Protein AF-A0A1A7XW72-F1 (afdb_monomer_lite)

Foldseek 3Di:
DVVVLVVVLVVLLVLQLLLLVLLLQVLCVVVVNHPDDDPDRPPPCPDLSVVLSVVLNVLLVVCCVVCVVVLPCPVVVLVCPDDDLVSLLVSLVVVLCVLQVVHDDPSSSSVSSSNLNSSCNVCSVVVNNVSNVSSSVSSSVCCSPPVSVVLVVCVHSNSVCVVVVVVVVVDDDDD

Secondary structure (DSSP, 8-state):
-HHHHHHHHHHHHHHHHHHHHHHHHHHHHHTT---S---S----TTSHHHHHHHHHHHHHHHHHHH-HHHHTTHHHHHT-SS--HHHHHHHHHHHHHHHHTT---HHHHHHHHHHHHHHHHHHHHTT-TTHHHHHHHHHHHHIIIIIHHHHHHTTGGGGHHHHHHHHHTTSPPP-

pLDDT: mean 70.19, std 16.66, range [33.59, 91.12]

InterPro domains:
  IPR002475 Bcl2-like [PS50062] (56-159)
  IPR026298 Bcl-2 family [PR01862] (92-104)
  IPR026298 Bcl-2 family [PR01862] (105-133)
  IPR026298 Bcl-2 family [PR01862] (134-158)
  IPR026298 Bcl-2 family [PTHR11256] (3-163)
  IPR026298 Bcl-2 family [cd06845] (15-156)
  IPR036834 Bcl-2-like superfamily [G3DSA:1.10.437.10] (6-164)
  IPR036834 Bcl-2-like superfamily [SSF56854] (9-167)
  IPR046371 Bcl-2, Bcl-2 homology region 1-3 [PF00452] (58-156)
  IPR046371 Bcl-2, Bcl-2 homology region 1-3 [SM00337] (56-157)

Sequence (175 aa):
EVFDRSHADKGLVSQSKALCRDYIHNKLNRAGCGLSKPEHGQVAAGGTLGEISFVLLWLGEELEYLYPNVYRNITRQLNITVPSESLVTEAFMSVAADIFSTGVTWGKVVSLYAVAGNMALEYVRLGHPTLVRVIVDCMGDFVSKNLISWLKKERGLGGYKEVCGEQRSQLPLPR

Organism: NCBI:txid60296

Radius of gyration: 16.11 Å; chains: 1; bounding box: 46×34×45 Å

Structure (mmCIF, N/CA/C/O backbone):
data_AF-A0A1A7XW72-F1
#
_entry.id   AF-A0A1A7XW72-F1
#
loop_
_atom_site.group_PDB
_atom_site.id
_atom_site.type_symbol
_atom_site.label_atom_id
_atom_site.label_alt_id
_atom_site.label_comp_id
_atom_site.label_asym_id
_atom_site.label_entity_id
_atom_site.label_seq_id
_atom_site.pdbx_PDB_ins_code
_atom_site.Cartn_x
_atom_site.Cartn_y
_atom_site.Cartn_z
_atom_site.occupancy
_atom_site.B_iso_or_equiv
_atom_site.auth_seq_id
_atom_site.auth_comp_id
_atom_site.auth_asym_id
_atom_site.auth_atom_id
_atom_site.pdbx_PDB_model_num
ATOM 1 N N . GLU A 1 1 ? 26.078 14.800 -6.428 1.00 46.78 1 GLU A N 1
ATOM 2 C CA . GLU A 1 1 ? 25.198 13.701 -6.898 1.00 46.78 1 GLU A CA 1
ATOM 3 C C . GLU A 1 1 ? 24.432 12.930 -5.806 1.00 46.78 1 GLU A C 1
ATOM 5 O O . GLU A 1 1 ? 23.437 12.293 -6.129 1.00 46.78 1 GLU A O 1
ATOM 10 N N . VAL A 1 2 ? 24.810 12.982 -4.517 1.00 50.00 2 VAL A N 1
ATOM 11 C CA . VAL A 1 2 ? 24.058 12.303 -3.426 1.00 50.00 2 VAL A CA 1
ATOM 12 C C . VAL A 1 2 ? 22.769 13.049 -3.030 1.00 50.00 2 VAL A C 1
ATOM 14 O O . VAL A 1 2 ? 21.752 12.420 -2.745 1.00 50.00 2 VAL A O 1
ATOM 17 N N . PHE A 1 3 ? 22.786 14.386 -3.073 1.00 44.00 3 PHE A N 1
ATOM 18 C CA . PHE A 1 3 ? 21.634 15.237 -2.736 1.00 44.00 3 PHE A CA 1
ATOM 19 C C . PHE A 1 3 ? 20.443 15.061 -3.695 1.00 44.00 3 PHE A C 1
ATOM 21 O O . PHE A 1 3 ? 19.301 15.002 -3.244 1.00 44.00 3 PHE A O 1
ATOM 28 N N . ASP A 1 4 ? 20.710 14.889 -4.992 1.00 54.28 4 ASP A N 1
ATOM 29 C CA . ASP A 1 4 ? 19.675 14.708 -6.022 1.00 54.28 4 ASP A CA 1
ATOM 30 C C . ASP A 1 4 ? 18.931 13.373 -5.876 1.00 54.28 4 ASP A C 1
ATOM 32 O O . ASP A 1 4 ? 17.706 13.294 -5.989 1.00 54.28 4 ASP A O 1
ATOM 36 N N . ARG A 1 5 ? 19.670 12.309 -5.529 1.00 55.19 5 ARG A N 1
ATOM 37 C CA . ARG A 1 5 ? 19.095 10.974 -5.312 1.00 55.19 5 ARG A CA 1
ATOM 38 C C . ARG A 1 5 ? 18.110 10.972 -4.142 1.00 55.19 5 ARG A C 1
ATOM 40 O O . ARG A 1 5 ? 17.032 10.406 -4.277 1.00 55.19 5 ARG A O 1
ATOM 47 N N . SER A 1 6 ? 18.438 11.668 -3.049 1.00 62.22 6 SER A N 1
ATOM 48 C CA . 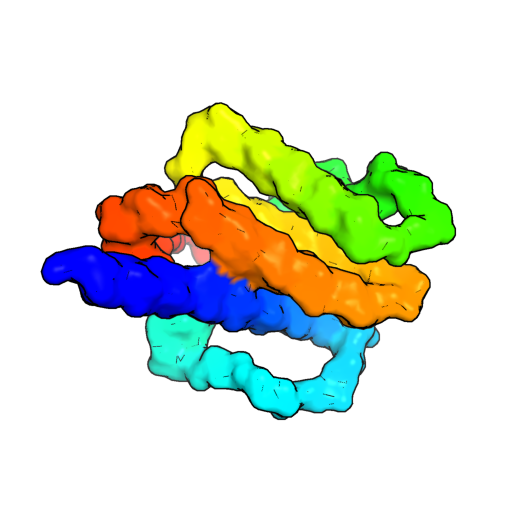SER A 1 6 ? 17.567 11.769 -1.868 1.00 62.22 6 SER A CA 1
ATOM 49 C C . SER A 1 6 ? 16.262 12.521 -2.153 1.00 62.22 6 SER A C 1
ATOM 51 O O . SER A 1 6 ? 15.222 12.178 -1.591 1.00 62.22 6 SER A O 1
ATOM 53 N N . HIS A 1 7 ? 16.288 13.529 -3.030 1.00 64.31 7 HIS A N 1
ATOM 54 C CA . HIS A 1 7 ? 15.090 14.294 -3.375 1.00 64.31 7 HIS A CA 1
ATOM 55 C C . HIS A 1 7 ? 14.130 13.488 -4.264 1.00 64.31 7 HIS A C 1
ATOM 57 O O . HIS A 1 7 ? 12.928 13.454 -3.998 1.00 64.31 7 HIS A O 1
ATOM 63 N N . ALA A 1 8 ? 14.659 12.767 -5.258 1.00 68.56 8 ALA A N 1
ATOM 64 C CA . ALA A 1 8 ? 13.866 11.862 -6.093 1.00 68.56 8 ALA A CA 1
ATOM 65 C C . ALA A 1 8 ? 13.237 10.715 -5.277 1.00 68.56 8 ALA A C 1
ATOM 67 O O . ALA A 1 8 ? 12.073 10.372 -5.485 1.00 68.56 8 ALA A O 1
ATOM 68 N N . ASP A 1 9 ? 13.971 10.182 -4.297 1.00 76.94 9 ASP A N 1
ATOM 69 C CA . ASP A 1 9 ? 13.500 9.137 -3.376 1.00 76.94 9 ASP A CA 1
ATOM 70 C C . ASP A 1 9 ? 12.327 9.607 -2.525 1.00 76.94 9 ASP A C 1
ATOM 72 O O . ASP A 1 9 ? 11.276 8.964 -2.470 1.00 76.94 9 ASP A O 1
ATOM 76 N N . LYS A 1 10 ? 12.469 10.794 -1.930 1.00 80.25 10 LYS A N 1
ATOM 77 C CA . LYS A 1 10 ? 11.393 11.446 -1.178 1.00 80.25 10 LYS A CA 1
ATOM 78 C C . LYS A 1 10 ? 10.186 11.752 -2.067 1.00 80.25 10 LYS A C 1
ATOM 80 O O . LYS A 1 10 ? 9.051 11.601 -1.617 1.00 80.25 10 LYS A O 1
ATOM 85 N N . GLY A 1 11 ? 10.418 12.124 -3.328 1.00 80.56 11 GLY A N 1
ATOM 86 C CA . GLY A 1 11 ? 9.373 12.344 -4.326 1.00 80.56 11 GLY A CA 1
ATOM 87 C C . GLY A 1 11 ? 8.553 11.086 -4.616 1.00 80.56 11 GLY A C 1
ATOM 88 O O . GLY A 1 11 ? 7.327 11.131 -4.537 1.00 80.56 11 GLY A O 1
ATOM 89 N N . LEU A 1 12 ? 9.210 9.951 -4.876 1.00 81.44 12 LEU A N 1
ATOM 90 C CA . LEU A 1 12 ? 8.542 8.669 -5.142 1.00 81.44 12 LEU A CA 1
ATOM 91 C C . LEU A 1 12 ? 7.753 8.162 -3.932 1.00 81.44 12 LEU A C 1
ATOM 93 O O . LEU A 1 12 ? 6.622 7.697 -4.083 1.00 81.44 12 LEU A O 1
ATOM 97 N N . VAL A 1 13 ? 8.311 8.292 -2.726 1.00 86.12 13 VAL A N 1
ATOM 98 C CA . VAL A 1 13 ? 7.611 7.923 -1.486 1.00 86.12 13 VAL A CA 1
ATOM 99 C C . VAL A 1 13 ? 6.378 8.804 -1.284 1.00 86.12 13 VAL A C 1
ATOM 101 O O . VAL A 1 13 ? 5.298 8.289 -1.002 1.00 86.12 13 VAL A O 1
ATOM 104 N N . SER A 1 14 ? 6.507 10.120 -1.480 1.00 83.38 14 SER A N 1
ATOM 105 C CA . SER A 1 14 ? 5.388 11.062 -1.365 1.00 83.38 14 SER A CA 1
ATOM 106 C C . SER A 1 14 ? 4.271 10.753 -2.368 1.00 83.38 14 SER A C 1
ATOM 108 O O . SER A 1 14 ? 3.106 10.649 -1.984 1.00 83.38 14 SER A O 1
ATOM 110 N N . GLN A 1 15 ? 4.624 10.507 -3.635 1.00 82.25 15 GLN A N 1
ATOM 111 C CA . GLN A 1 15 ? 3.671 10.109 -4.675 1.00 82.25 15 GLN A CA 1
ATOM 112 C C . GLN A 1 15 ? 2.980 8.785 -4.336 1.00 82.25 15 GLN A C 1
ATOM 114 O O . GLN A 1 15 ? 1.763 8.678 -4.461 1.00 82.25 15 GLN A O 1
ATOM 119 N N . SER A 1 16 ? 3.729 7.801 -3.836 1.00 85.44 16 SER A N 1
ATOM 120 C CA . SER A 1 16 ? 3.174 6.496 -3.468 1.00 85.44 16 SER A CA 1
ATOM 121 C C . SER A 1 16 ? 2.180 6.602 -2.310 1.00 85.44 16 SER A C 1
ATOM 123 O O . SER A 1 16 ? 1.114 5.987 -2.360 1.00 85.44 16 SER A O 1
ATOM 125 N N . LYS A 1 17 ? 2.489 7.428 -1.299 1.00 87.44 17 LYS A N 1
ATOM 126 C CA . LYS A 1 17 ? 1.568 7.741 -0.196 1.00 87.44 17 LYS A CA 1
ATOM 127 C C . LYS A 1 17 ? 0.323 8.484 -0.690 1.00 87.44 17 LYS A C 1
ATOM 129 O O . LYS A 1 17 ? -0.775 8.172 -0.238 1.00 87.44 17 LYS A O 1
ATOM 134 N N . ALA A 1 18 ? 0.474 9.437 -1.611 1.00 84.88 18 ALA A N 1
ATOM 135 C CA . ALA A 1 18 ? -0.650 10.174 -2.192 1.00 84.88 18 ALA A CA 1
ATOM 136 C C . ALA A 1 18 ? -1.601 9.250 -2.969 1.00 84.88 18 ALA A C 1
ATOM 138 O O . ALA A 1 18 ? -2.803 9.274 -2.717 1.00 84.88 18 ALA A O 1
ATOM 139 N N . LEU A 1 19 ? -1.062 8.373 -3.824 1.00 83.62 19 LEU A N 1
ATOM 140 C CA . LEU A 1 19 ? -1.845 7.355 -4.535 1.00 83.62 19 LEU A CA 1
ATOM 141 C C . LEU A 1 19 ? -2.550 6.397 -3.569 1.00 83.62 19 LEU A C 1
ATOM 143 O O . LEU A 1 19 ? -3.704 6.046 -3.784 1.00 83.62 19 LEU A O 1
ATOM 147 N N . CYS A 1 20 ? -1.890 6.009 -2.473 1.00 87.12 20 CYS A N 1
ATOM 148 C CA . CYS A 1 20 ? -2.481 5.124 -1.468 1.00 87.12 20 CYS A CA 1
ATOM 149 C C . CYS A 1 20 ? -3.676 5.783 -0.767 1.00 87.12 20 CYS A C 1
ATOM 151 O O . CYS A 1 20 ? -4.733 5.170 -0.629 1.00 87.12 20 CYS A O 1
ATOM 153 N N . ARG A 1 21 ? -3.537 7.058 -0.376 1.00 87.00 21 ARG A N 1
ATOM 154 C CA . ARG A 1 21 ? -4.632 7.842 0.218 1.00 87.00 21 ARG A CA 1
ATOM 155 C C . ARG A 1 21 ? -5.815 7.957 -0.729 1.00 87.00 21 ARG A C 1
ATOM 157 O O . ARG A 1 21 ? -6.943 7.740 -0.299 1.00 87.00 21 ARG A O 1
ATOM 164 N N . ASP A 1 22 ? -5.552 8.275 -1.993 1.00 83.56 22 ASP A N 1
ATOM 165 C CA . ASP A 1 22 ? -6.603 8.421 -2.995 1.00 83.56 22 ASP A CA 1
ATOM 166 C C . ASP A 1 22 ? -7.315 7.083 -3.250 1.00 83.56 22 ASP A C 1
ATOM 168 O O . ASP A 1 22 ? -8.545 7.021 -3.229 1.00 83.56 22 ASP A O 1
ATOM 172 N N . TYR A 1 23 ? -6.564 5.983 -3.358 1.00 82.44 23 TYR A N 1
ATOM 173 C CA . TYR A 1 23 ? -7.126 4.639 -3.499 1.00 82.44 23 TYR A CA 1
ATOM 174 C C . TYR A 1 23 ? -8.051 4.278 -2.327 1.00 82.44 23 TYR A C 1
ATOM 176 O O . TYR A 1 23 ? -9.201 3.884 -2.527 1.00 82.44 23 TYR A O 1
ATOM 184 N N . ILE A 1 24 ? -7.569 4.452 -1.089 1.00 86.25 24 ILE A N 1
ATOM 185 C CA . ILE A 1 24 ? -8.343 4.167 0.126 1.00 86.25 24 ILE A CA 1
ATOM 186 C C . ILE A 1 24 ? -9.597 5.041 0.181 1.00 86.25 24 ILE A C 1
ATOM 188 O O . ILE A 1 24 ? -10.685 4.532 0.435 1.00 86.25 24 ILE A O 1
ATOM 192 N N . HIS A 1 25 ? -9.468 6.341 -0.078 1.00 83.56 25 HIS A N 1
ATOM 193 C CA . HIS A 1 25 ? -10.588 7.276 -0.038 1.00 83.56 25 HIS A CA 1
ATOM 194 C C . HIS A 1 25 ? -11.686 6.897 -1.042 1.00 83.56 25 HIS A C 1
ATOM 196 O O . HIS A 1 25 ? -12.855 6.786 -0.668 1.00 83.56 25 HIS A O 1
ATOM 202 N N . ASN A 1 26 ? -11.318 6.622 -2.297 1.00 78.75 26 ASN A N 1
ATOM 203 C CA . ASN A 1 26 ? -12.266 6.162 -3.314 1.00 78.75 26 ASN A CA 1
ATOM 204 C C . ASN A 1 26 ? -12.940 4.848 -2.900 1.00 78.75 26 ASN A C 1
ATOM 206 O O . ASN A 1 26 ? -14.157 4.707 -3.031 1.00 78.75 26 ASN A O 1
ATOM 210 N N . LYS A 1 27 ? -12.182 3.912 -2.325 1.00 80.75 27 LYS A N 1
ATOM 211 C CA . LYS A 1 27 ? -12.717 2.633 -1.857 1.00 80.75 27 LYS A CA 1
ATOM 212 C C . LYS A 1 27 ? -13.691 2.775 -0.682 1.00 80.75 27 LYS A C 1
ATOM 214 O O . LYS A 1 27 ? -14.752 2.153 -0.694 1.00 80.75 27 LYS A O 1
ATOM 219 N N . LEU A 1 28 ? -13.378 3.621 0.300 1.00 79.12 28 LEU A N 1
ATOM 220 C CA . LEU A 1 28 ? -14.264 3.924 1.430 1.00 79.12 28 LEU A CA 1
ATOM 221 C C . LEU A 1 28 ? -15.570 4.581 0.971 1.00 79.12 28 LEU A C 1
ATOM 223 O O . LEU A 1 28 ? -16.646 4.190 1.429 1.00 79.12 28 LEU A O 1
ATOM 227 N N . ASN A 1 29 ? -15.484 5.530 0.034 1.00 79.00 29 ASN A N 1
ATOM 228 C CA . ASN A 1 29 ? -16.655 6.193 -0.540 1.00 79.00 29 ASN A CA 1
ATOM 229 C C . ASN A 1 29 ? -17.559 5.206 -1.286 1.00 79.00 29 ASN A C 1
ATOM 231 O O . ASN A 1 29 ? -18.773 5.227 -1.096 1.00 79.00 29 ASN A O 1
ATOM 235 N N . ARG A 1 30 ? -16.984 4.290 -2.076 1.00 73.31 30 ARG A N 1
ATOM 236 C CA . ARG A 1 30 ? -17.751 3.255 -2.795 1.00 73.31 30 ARG A CA 1
ATOM 237 C C . ARG A 1 30 ? -18.381 2.224 -1.862 1.00 73.31 30 ARG A C 1
ATOM 239 O O . ARG A 1 30 ? -19.461 1.724 -2.155 1.00 73.31 30 ARG A O 1
ATOM 246 N N . ALA A 1 31 ? -17.754 1.942 -0.723 1.00 71.12 31 ALA A N 1
ATOM 247 C CA . ALA A 1 31 ? -18.303 1.046 0.290 1.00 71.12 31 ALA A CA 1
ATOM 248 C C . ALA A 1 31 ? -19.423 1.675 1.145 1.00 71.12 31 ALA A C 1
ATOM 250 O O . ALA A 1 31 ? -19.933 1.007 2.045 1.00 71.12 31 ALA A O 1
ATOM 251 N N . GLY A 1 32 ? -19.789 2.942 0.906 1.00 67.62 32 GLY A N 1
ATOM 252 C CA . GLY A 1 32 ? -20.787 3.666 1.700 1.00 67.62 32 GLY A CA 1
ATOM 253 C C . GLY A 1 32 ? -20.294 4.091 3.088 1.00 67.62 32 GLY A C 1
ATOM 254 O O . GLY A 1 32 ? -21.079 4.590 3.887 1.00 67.62 32 GLY A O 1
ATOM 255 N N . CYS A 1 33 ? -18.997 3.927 3.378 1.00 59.69 33 CYS A N 1
ATOM 256 C CA . CYS A 1 33 ? -18.349 4.320 4.634 1.00 59.69 33 CYS A CA 1
ATOM 257 C C . CYS A 1 33 ? -17.678 5.705 4.536 1.00 59.69 33 CYS A C 1
ATOM 259 O O . CYS A 1 33 ? -16.742 5.991 5.282 1.00 59.69 33 CYS A O 1
ATOM 261 N N . GLY A 1 34 ? -18.098 6.542 3.581 1.00 51.81 34 GLY A N 1
ATOM 262 C CA . GLY A 1 34 ? -17.456 7.819 3.278 1.00 51.81 34 GLY A CA 1
ATOM 263 C C . GLY A 1 34 ? -17.472 8.777 4.469 1.00 51.81 34 GLY A C 1
ATOM 264 O O . GLY A 1 34 ? -18.499 9.382 4.773 1.00 51.81 34 GLY A O 1
ATOM 265 N N . LEU A 1 35 ? -16.316 8.943 5.119 1.00 49.03 35 LEU A N 1
ATOM 266 C CA . LEU A 1 35 ? -16.033 10.081 5.991 1.00 49.03 35 LEU A CA 1
ATOM 267 C C . LEU A 1 35 ? -16.108 11.345 5.125 1.00 49.03 35 LEU A C 1
ATOM 269 O O . LEU A 1 35 ? -15.232 11.624 4.309 1.00 49.03 35 LEU A O 1
ATOM 273 N N . SER A 1 36 ? -17.200 12.087 5.252 1.00 43.81 36 SER A N 1
ATOM 274 C CA . SER A 1 36 ? -17.478 13.273 4.449 1.00 43.81 36 SER A CA 1
ATOM 275 C C . SER A 1 36 ? -16.490 14.413 4.732 1.00 43.81 36 SER A C 1
ATOM 277 O O . SER A 1 36 ? -16.657 15.125 5.718 1.00 43.81 36 SER A O 1
ATOM 279 N N . LYS A 1 37 ? -15.495 14.599 3.856 1.00 41.91 37 LYS A N 1
ATOM 280 C CA . LYS A 1 37 ? -15.166 15.821 3.077 1.00 41.91 37 LYS A CA 1
ATOM 281 C C . LYS A 1 37 ? -13.742 15.702 2.498 1.00 41.91 37 LYS A C 1
ATOM 283 O O . LYS A 1 37 ? -12.838 15.259 3.202 1.00 41.91 37 LYS A O 1
ATOM 288 N N . PRO A 1 38 ? -13.514 16.139 1.245 1.00 41.53 38 PRO A N 1
ATOM 289 C CA . PRO A 1 38 ? -12.197 16.132 0.626 1.00 41.53 38 PRO A CA 1
ATOM 290 C C . PRO A 1 38 ? -11.399 17.336 1.134 1.00 41.53 38 PRO A C 1
ATOM 292 O O . PRO A 1 38 ? -11.415 18.399 0.521 1.00 41.53 38 PRO A O 1
ATOM 295 N N . GLU A 1 39 ? -10.711 17.201 2.264 1.00 40.06 39 GLU A N 1
ATOM 296 C CA . GLU A 1 39 ? -9.775 18.230 2.716 1.00 40.06 39 GLU A CA 1
ATOM 297 C C . GLU A 1 39 ? -8.329 17.758 2.549 1.00 40.06 39 GLU A C 1
ATOM 299 O O . GLU A 1 39 ? -7.842 16.864 3.234 1.00 40.06 39 GLU A O 1
ATOM 304 N N . HIS A 1 40 ? -7.659 18.434 1.611 1.00 43.19 40 HIS A N 1
ATOM 305 C CA . HIS A 1 40 ? -6.210 18.517 1.424 1.00 43.19 40 HIS A CA 1
ATOM 306 C C . HIS A 1 40 ? -5.502 17.270 0.887 1.00 43.19 40 HIS A C 1
ATOM 308 O O . HIS A 1 40 ? -4.700 16.615 1.550 1.00 43.19 40 HIS A O 1
ATOM 314 N N . GLY A 1 41 ? -5.722 17.036 -0.407 1.00 41.06 41 GLY A N 1
ATOM 315 C CA . GLY A 1 41 ? -4.857 16.180 -1.211 1.00 41.06 41 GLY A CA 1
ATOM 316 C C . GLY A 1 41 ? -5.512 15.674 -2.485 1.00 41.06 41 GLY A C 1
ATOM 317 O O . GLY A 1 41 ? -5.289 14.520 -2.832 1.00 41.06 41 GLY A O 1
ATOM 318 N N . GLN A 1 42 ? -6.336 16.488 -3.161 1.00 44.03 42 GLN A N 1
ATOM 319 C CA . GLN A 1 42 ? -6.781 16.141 -4.507 1.00 44.03 42 GLN A CA 1
ATOM 320 C C . GLN A 1 42 ? -5.534 15.984 -5.373 1.00 44.03 42 GLN A C 1
ATOM 322 O O . GLN A 1 42 ? -4.857 16.959 -5.703 1.00 44.03 42 GLN A O 1
ATOM 327 N N . VAL A 1 43 ? -5.237 14.740 -5.742 1.00 47.22 43 VAL A N 1
ATOM 328 C CA . VAL A 1 43 ? -4.499 14.468 -6.965 1.00 47.22 43 VAL A CA 1
ATOM 329 C C . VAL A 1 43 ? -5.323 15.147 -8.052 1.00 47.22 43 VAL A C 1
ATOM 331 O O . VAL A 1 43 ? -6.434 14.713 -8.347 1.00 47.22 43 VAL A O 1
ATOM 334 N N . ALA A 1 44 ? -4.856 16.305 -8.526 1.00 41.28 44 ALA A N 1
ATOM 335 C CA . ALA A 1 44 ? -5.583 17.112 -9.492 1.00 41.28 44 ALA A CA 1
ATOM 336 C C . ALA A 1 44 ? -6.021 16.205 -10.647 1.00 41.28 44 ALA A C 1
ATOM 338 O O . ALA A 1 44 ? -5.190 15.506 -11.235 1.00 41.28 44 ALA A O 1
ATOM 339 N N . ALA A 1 45 ? -7.325 16.201 -10.922 1.00 45.47 45 ALA A N 1
ATOM 340 C CA . ALA A 1 45 ? -8.029 15.281 -11.814 1.00 45.47 45 ALA A CA 1
ATOM 341 C C . ALA A 1 45 ? -7.664 15.431 -13.313 1.00 45.47 45 ALA A C 1
ATOM 343 O O . ALA A 1 45 ? -8.501 15.228 -14.183 1.00 45.47 45 ALA A O 1
ATOM 344 N N . GLY A 1 46 ? -6.420 15.790 -13.636 1.00 45.62 46 GLY A N 1
ATOM 345 C CA . GLY A 1 46 ? -5.924 15.960 -15.003 1.00 45.62 46 GLY A CA 1
ATOM 346 C C . GLY A 1 46 ? -4.408 15.799 -15.168 1.00 45.62 46 GLY A C 1
ATOM 347 O O . GLY A 1 46 ? -3.871 16.216 -16.187 1.00 45.62 46 GLY A O 1
ATOM 348 N N . GLY A 1 47 ? -3.697 15.241 -14.180 1.00 59.41 47 GLY A N 1
ATOM 349 C CA . GLY A 1 47 ? -2.256 14.961 -14.274 1.00 59.41 47 GLY A CA 1
ATOM 350 C C . GLY A 1 47 ? -1.942 13.464 -14.315 1.00 59.41 47 GLY A C 1
ATOM 351 O O . GLY A 1 47 ? -2.773 12.649 -13.925 1.00 59.41 47 GLY A O 1
ATOM 352 N N . THR A 1 48 ? -0.709 13.098 -14.694 1.00 63.88 48 THR A N 1
ATOM 353 C CA . THR A 1 48 ? -0.213 11.704 -14.734 1.00 63.88 48 THR A CA 1
ATOM 354 C C . THR A 1 48 ? -0.611 10.887 -13.500 1.00 63.88 48 THR A C 1
ATOM 356 O O . THR A 1 48 ? -1.025 9.750 -13.659 1.00 63.88 48 THR A O 1
ATOM 359 N N . LEU A 1 49 ? -0.556 11.469 -12.291 1.00 61.97 49 LEU A N 1
ATOM 360 C CA . LEU A 1 49 ? -0.958 10.822 -11.031 1.00 61.97 49 LEU A CA 1
ATOM 361 C C . LEU A 1 49 ? -2.450 10.451 -10.958 1.00 61.97 49 LEU A C 1
ATOM 363 O O . LEU A 1 49 ? -2.778 9.406 -10.403 1.00 61.97 49 LEU A O 1
ATOM 367 N N . GLY A 1 50 ? -3.341 11.271 -11.520 1.00 62.69 50 GLY A N 1
ATOM 368 C CA . GLY A 1 50 ? -4.780 10.991 -11.547 1.00 62.69 50 GLY A CA 1
ATOM 369 C C . GLY A 1 50 ? -5.112 9.813 -12.463 1.00 62.69 50 GLY A C 1
ATOM 370 O O . GLY A 1 50 ? -5.935 8.969 -12.121 1.00 62.69 50 GLY A O 1
ATOM 371 N N . GLU A 1 51 ? -4.396 9.688 -13.580 1.00 65.38 51 GLU A N 1
ATOM 372 C CA . GLU A 1 51 ? -4.504 8.524 -14.466 1.00 65.38 51 GLU A CA 1
ATOM 373 C C . GLU A 1 51 ? -3.961 7.248 -13.804 1.00 65.38 51 GLU A C 1
ATOM 375 O O . GLU A 1 51 ? -4.522 6.171 -14.016 1.00 65.38 51 GLU A O 1
ATOM 380 N N . ILE A 1 52 ? -2.893 7.341 -12.991 1.00 66.19 52 ILE A N 1
ATOM 381 C CA . ILE A 1 52 ? -2.374 6.181 -12.234 1.00 66.19 52 ILE A CA 1
ATOM 382 C C . ILE A 1 52 ? -3.410 5.739 -11.220 1.00 66.19 52 ILE A C 1
ATOM 384 O O . ILE A 1 52 ? -3.697 4.551 -11.116 1.00 66.19 52 ILE A O 1
ATOM 388 N N . SER A 1 53 ? -3.998 6.699 -10.507 1.00 70.06 53 SER A N 1
ATOM 389 C CA . SER A 1 53 ? -5.044 6.425 -9.531 1.00 70.06 53 SER A CA 1
ATOM 390 C C . SER A 1 53 ? -6.238 5.714 -10.170 1.00 70.06 53 SER A C 1
ATOM 392 O O . SER A 1 53 ? -6.660 4.669 -9.680 1.00 70.06 53 SER A O 1
ATOM 394 N N . PHE A 1 54 ? -6.718 6.197 -11.322 1.00 70.56 54 PHE A N 1
ATOM 395 C CA . PHE A 1 54 ? -7.826 5.565 -12.043 1.00 70.56 54 PHE A CA 1
ATOM 396 C C . PHE A 1 54 ? -7.528 4.110 -12.431 1.00 70.56 54 PHE A C 1
ATOM 398 O O . PHE A 1 54 ? -8.342 3.221 -12.188 1.00 70.56 54 PHE A O 1
ATOM 405 N N . VAL A 1 55 ? -6.355 3.849 -13.010 1.00 69.12 55 VAL A N 1
ATOM 406 C CA . VAL A 1 55 ? -5.973 2.496 -13.442 1.00 69.12 55 VAL A CA 1
ATOM 407 C C . VAL A 1 55 ? -5.727 1.574 -12.250 1.00 69.12 55 VAL A C 1
ATOM 409 O O . VAL A 1 55 ? -6.128 0.415 -12.296 1.00 69.12 55 VAL A O 1
ATOM 412 N N . LEU A 1 56 ? -5.112 2.080 -11.176 1.00 71.25 56 LEU A N 1
ATOM 413 C CA . LEU A 1 56 ? -4.941 1.332 -9.930 1.00 71.25 56 LEU A CA 1
ATOM 414 C C . LEU A 1 56 ? -6.293 0.916 -9.363 1.00 71.25 56 LEU A C 1
ATOM 416 O O . LEU A 1 56 ? -6.461 -0.249 -9.019 1.00 71.25 56 LEU A O 1
ATOM 420 N N . LEU A 1 57 ? -7.245 1.851 -9.296 1.00 71.62 57 LEU A N 1
ATOM 421 C CA . LEU A 1 57 ? -8.606 1.576 -8.847 1.00 71.62 57 LEU A CA 1
ATOM 422 C C . LEU A 1 57 ? -9.250 0.497 -9.712 1.00 71.62 57 LEU A C 1
ATOM 424 O O . LEU A 1 57 ? -9.697 -0.508 -9.175 1.00 71.62 57 LEU A O 1
ATOM 428 N N . TRP A 1 58 ? -9.233 0.658 -11.033 1.00 71.12 58 TRP A N 1
ATOM 429 C CA . TRP A 1 58 ? -9.863 -0.297 -11.942 1.00 71.12 58 TRP A CA 1
ATOM 430 C C . TRP A 1 58 ? -9.243 -1.702 -11.861 1.00 71.12 58 TRP A C 1
ATOM 432 O O . TRP A 1 58 ? -9.963 -2.685 -11.718 1.00 71.12 58 TRP A O 1
ATOM 442 N N . LEU A 1 59 ? -7.911 -1.815 -11.868 1.00 67.38 59 LEU A N 1
ATOM 443 C CA . LEU A 1 59 ? -7.235 -3.111 -11.744 1.00 67.38 59 LEU A CA 1
ATOM 444 C C . LEU A 1 59 ? -7.422 -3.745 -10.363 1.00 67.38 59 LEU A C 1
ATOM 446 O O . LEU A 1 59 ? -7.508 -4.965 -10.258 1.00 67.38 59 LEU A O 1
ATOM 450 N N . GLY A 1 60 ? -7.468 -2.935 -9.305 1.00 66.31 60 GLY A N 1
ATOM 451 C CA . GLY A 1 60 ? -7.779 -3.409 -7.962 1.00 66.31 60 GLY A CA 1
ATOM 452 C C . GLY A 1 60 ? -9.183 -4.008 -7.876 1.00 66.31 60 GLY A C 1
ATOM 453 O O . GLY A 1 60 ? -9.362 -5.057 -7.260 1.00 66.31 60 GLY A O 1
ATOM 454 N N . GLU A 1 61 ? -10.156 -3.398 -8.557 1.00 69.44 61 GLU A N 1
ATOM 455 C CA . GLU A 1 61 ? -11.513 -3.940 -8.671 1.00 69.44 61 GLU A CA 1
ATOM 456 C C . GLU A 1 61 ? -11.562 -5.233 -9.478 1.00 69.44 61 GLU A C 1
ATOM 458 O O . GLU A 1 61 ? -12.175 -6.200 -9.031 1.00 69.44 61 GLU A O 1
ATOM 463 N N . GLU A 1 62 ? -10.876 -5.288 -10.618 1.00 68.00 62 GLU A N 1
ATOM 464 C CA . GLU A 1 62 ? -10.770 -6.513 -11.415 1.00 68.00 62 GLU A CA 1
ATOM 465 C C . GLU A 1 62 ? -10.099 -7.644 -10.621 1.00 68.00 62 GLU A C 1
ATOM 467 O O . GLU A 1 62 ? -10.568 -8.778 -10.635 1.00 68.00 62 GLU A O 1
ATOM 472 N N . LEU A 1 63 ? -9.044 -7.356 -9.850 1.00 63.81 63 LEU A N 1
ATOM 473 C CA . LEU A 1 63 ? -8.397 -8.347 -8.982 1.00 63.81 63 LEU A CA 1
ATOM 474 C C . LEU A 1 63 ? -9.333 -8.858 -7.880 1.00 63.81 63 LEU A C 1
ATOM 476 O O . LEU A 1 63 ? -9.347 -10.057 -7.594 1.00 63.81 63 LEU A O 1
ATOM 480 N N . GLU A 1 64 ? -10.127 -7.972 -7.282 1.00 63.72 64 GLU A N 1
ATOM 481 C CA . GLU A 1 64 ? -11.139 -8.327 -6.281 1.00 63.72 64 GLU A CA 1
ATOM 482 C C . GLU A 1 64 ? -12.294 -9.138 -6.872 1.00 63.72 64 GLU A C 1
ATOM 484 O O . GLU A 1 64 ? -12.813 -10.042 -6.210 1.00 63.72 64 GLU A O 1
ATOM 489 N N . TYR A 1 65 ? -12.661 -8.856 -8.122 1.00 62.28 65 TYR A N 1
ATOM 490 C CA . TYR A 1 65 ? -13.671 -9.591 -8.875 1.00 62.28 65 TYR A CA 1
ATOM 491 C C . TYR A 1 65 ? -13.180 -10.984 -9.296 1.00 62.28 65 TYR A C 1
ATOM 493 O O . TYR A 1 65 ? -13.914 -11.963 -9.161 1.00 62.28 65 TYR A O 1
ATOM 501 N N . LEU A 1 66 ? -11.929 -11.091 -9.757 1.00 55.41 66 LEU A N 1
ATOM 502 C CA . LEU A 1 66 ? -11.325 -12.334 -10.249 1.00 55.41 66 LEU A CA 1
ATOM 503 C C . LEU A 1 66 ? -10.888 -13.279 -9.122 1.00 55.41 66 LEU A C 1
ATOM 505 O O . LEU A 1 66 ? -11.000 -14.497 -9.264 1.00 55.41 66 LEU A O 1
ATOM 509 N N . TYR A 1 67 ? -10.415 -12.744 -7.993 1.00 59.50 67 TYR A N 1
ATOM 510 C CA . TYR A 1 67 ? -9.920 -13.536 -6.860 1.00 59.50 67 TYR A CA 1
ATOM 511 C C . TYR A 1 67 ? -10.631 -13.185 -5.547 1.00 59.50 67 TYR A C 1
ATOM 513 O O . TYR A 1 67 ? -9.982 -12.819 -4.557 1.00 59.50 67 TYR A O 1
ATOM 521 N N . PRO A 1 68 ? -11.963 -13.361 -5.473 1.00 58.28 68 PRO A N 1
ATOM 522 C CA . PRO A 1 68 ? -12.735 -12.967 -4.305 1.00 58.28 68 PRO A CA 1
ATOM 523 C C . PRO A 1 68 ? -12.253 -13.678 -3.036 1.00 58.28 68 PRO A C 1
ATOM 525 O O . PRO A 1 68 ? -12.258 -13.071 -1.982 1.00 58.28 68 PRO A O 1
ATOM 528 N N . ASN A 1 69 ? -11.749 -14.913 -3.098 1.00 55.66 69 ASN A N 1
ATOM 529 C CA . ASN A 1 69 ? -11.287 -15.640 -1.904 1.00 55.66 69 ASN A CA 1
ATOM 530 C C . ASN A 1 69 ? -9.955 -15.137 -1.310 1.00 55.66 69 ASN A C 1
ATOM 532 O O . ASN A 1 69 ? -9.658 -15.453 -0.161 1.00 55.66 69 ASN A O 1
ATOM 536 N N . VAL A 1 70 ? -9.151 -14.398 -2.082 1.00 58.72 70 VAL A N 1
ATOM 537 C CA . VAL A 1 70 ? -7.857 -13.845 -1.637 1.00 58.72 70 VAL A CA 1
ATOM 538 C C . VAL A 1 70 ? -8.042 -12.423 -1.105 1.00 58.72 70 VAL A C 1
ATOM 540 O O . VAL A 1 70 ? -7.425 -12.049 -0.112 1.00 58.72 70 VAL A O 1
ATOM 543 N N . TYR A 1 71 ? -8.919 -11.640 -1.743 1.00 55.22 71 TYR A N 1
ATOM 544 C CA . TYR A 1 71 ? -9.117 -10.226 -1.413 1.00 55.22 71 TYR A CA 1
ATOM 545 C C . TYR A 1 71 ? -10.344 -9.954 -0.525 1.00 55.22 71 TYR A C 1
ATOM 547 O O . TYR A 1 71 ? -10.348 -8.986 0.236 1.00 55.22 71 TYR A O 1
ATOM 555 N N . ARG A 1 72 ? -11.368 -10.818 -0.545 1.00 51.59 72 ARG A N 1
ATOM 556 C CA . ARG A 1 72 ? -12.493 -10.791 0.404 1.00 51.59 72 ARG A CA 1
ATOM 557 C C . ARG A 1 72 ? -12.111 -11.636 1.620 1.00 51.59 72 ARG A C 1
ATOM 559 O O . ARG A 1 72 ? -11.685 -12.773 1.470 1.00 51.59 72 ARG A O 1
ATOM 566 N N . ASN A 1 73 ? -12.342 -11.111 2.823 1.00 50.34 73 ASN A N 1
ATOM 567 C CA . ASN A 1 73 ? -12.093 -11.765 4.121 1.00 50.34 73 ASN A CA 1
ATOM 568 C C . ASN A 1 73 ? -10.646 -11.765 4.654 1.00 50.34 73 ASN A C 1
ATOM 570 O O . ASN A 1 73 ? -10.349 -12.573 5.537 1.00 50.34 73 ASN A O 1
ATOM 574 N N . ILE A 1 74 ? -9.776 -10.838 4.236 1.00 53.75 74 ILE A N 1
ATOM 575 C CA . ILE A 1 74 ? -8.450 -10.668 4.872 1.00 53.75 74 ILE A CA 1
ATOM 576 C C . ILE A 1 74 ? -8.600 -10.441 6.393 1.00 53.75 74 ILE A C 1
ATOM 578 O O . ILE A 1 74 ? -7.888 -11.027 7.202 1.00 53.75 74 ILE A O 1
ATOM 582 N N . THR A 1 75 ? -9.612 -9.695 6.826 1.00 44.12 75 THR A N 1
ATOM 583 C CA . THR A 1 75 ? -9.906 -9.444 8.249 1.00 44.12 75 THR A CA 1
ATOM 584 C C . THR A 1 75 ? -10.537 -10.599 9.002 1.00 44.12 75 THR A C 1
ATOM 586 O O . THR A 1 75 ? -10.289 -10.739 10.199 1.00 44.12 75 THR A O 1
ATOM 589 N N . ARG A 1 76 ? -11.288 -11.477 8.325 1.00 49.91 76 ARG A N 1
ATOM 590 C CA . ARG A 1 76 ? -11.788 -12.711 8.950 1.00 49.91 76 ARG A CA 1
ATOM 591 C C . ARG A 1 76 ? -10.669 -13.736 9.149 1.00 49.91 76 ARG A C 1
ATOM 593 O O . ARG A 1 76 ? -10.766 -14.545 10.062 1.00 49.91 76 ARG A O 1
ATOM 600 N N . GLN A 1 77 ? -9.628 -13.698 8.313 1.00 47.16 77 GLN A N 1
ATOM 601 C CA . GLN A 1 77 ? -8.414 -14.502 8.491 1.00 47.16 77 GLN A CA 1
ATOM 602 C C . GLN A 1 77 ? -7.497 -13.939 9.588 1.00 47.16 77 GLN A C 1
ATOM 604 O O . GLN A 1 77 ? -6.839 -14.715 10.272 1.00 47.16 77 GLN A O 1
ATOM 609 N N . LEU A 1 78 ? -7.481 -12.616 9.798 1.00 51.50 78 LEU A N 1
ATOM 610 C CA . LEU A 1 78 ? -6.573 -11.973 10.755 1.00 51.50 78 LEU A CA 1
ATOM 611 C C . LEU A 1 78 ? -7.035 -12.012 12.226 1.00 51.50 78 LEU A C 1
ATOM 613 O O . LEU A 1 78 ? -6.228 -11.707 13.096 1.00 51.50 78 LEU A O 1
ATOM 617 N N . ASN A 1 79 ? -8.283 -12.397 12.528 1.00 45.16 79 ASN A N 1
ATOM 618 C CA . ASN A 1 79 ? -8.791 -12.628 13.897 1.00 45.16 79 ASN A CA 1
ATOM 619 C C . ASN A 1 79 ? -8.391 -11.535 14.923 1.00 45.16 79 ASN A C 1
ATOM 621 O O . ASN A 1 79 ? -8.059 -11.834 16.071 1.00 45.16 79 ASN A O 1
ATOM 625 N N . ILE A 1 80 ? -8.369 -10.265 14.499 1.00 53.62 80 ILE A N 1
ATOM 626 C CA . ILE A 1 80 ? -7.847 -9.157 15.307 1.00 53.62 80 ILE A CA 1
ATOM 627 C C . ILE A 1 80 ? -8.950 -8.661 16.240 1.00 53.62 80 ILE A C 1
ATOM 629 O O . ILE A 1 80 ? -9.846 -7.928 15.830 1.00 53.62 80 ILE A O 1
ATOM 633 N N . THR A 1 81 ? -8.871 -9.052 17.507 1.00 52.28 81 THR A N 1
ATOM 634 C CA . THR A 1 81 ? -9.821 -8.659 18.556 1.00 52.28 81 THR A CA 1
ATOM 635 C C . THR A 1 81 ? -9.646 -7.200 19.004 1.00 52.28 81 THR A C 1
ATOM 637 O O . THR A 1 81 ? -10.607 -6.609 19.482 1.00 52.28 81 THR A O 1
ATOM 640 N N . VAL A 1 82 ? -8.454 -6.604 18.826 1.00 56.22 82 VAL A N 1
ATOM 641 C CA . VAL A 1 82 ? -8.175 -5.161 18.993 1.00 56.22 82 VAL A CA 1
ATOM 642 C C . VAL A 1 82 ? -7.014 -4.764 18.067 1.00 56.22 82 VAL A C 1
ATOM 644 O O . VAL A 1 82 ? -5.886 -5.211 18.289 1.00 56.22 82 VAL A O 1
ATOM 647 N N . PRO A 1 83 ? -7.232 -3.958 17.018 1.00 64.25 83 PRO A N 1
ATOM 648 C CA . PRO A 1 83 ? -6.152 -3.568 16.123 1.00 64.25 83 PRO A CA 1
ATOM 649 C C . PRO A 1 83 ? -5.272 -2.492 16.772 1.00 64.25 83 PRO A C 1
ATOM 651 O O . PRO A 1 83 ? -5.707 -1.365 16.996 1.00 64.25 83 PRO A O 1
ATOM 654 N N . SER A 1 84 ? -4.023 -2.847 17.085 1.00 76.19 84 SER A N 1
ATOM 655 C CA . SER A 1 84 ? -2.981 -1.896 17.491 1.00 76.19 84 SER A CA 1
ATOM 656 C C . SER A 1 84 ? -2.153 -1.465 16.280 1.00 76.19 84 SER A C 1
ATOM 658 O O . SER A 1 84 ? -2.018 -2.215 15.313 1.00 76.19 84 SER A O 1
ATOM 660 N N . GLU A 1 85 ? -1.553 -0.273 16.328 1.00 81.31 85 GLU A N 1
ATOM 661 C CA . GLU A 1 85 ? -0.722 0.232 15.223 1.00 81.31 85 GLU A CA 1
ATOM 662 C C . GLU A 1 85 ? 0.442 -0.719 14.881 1.00 81.31 85 GLU A C 1
ATOM 664 O O . GLU A 1 85 ? 0.764 -0.903 13.706 1.00 81.31 85 GLU A O 1
ATOM 669 N N . SER A 1 86 ? 1.021 -1.387 15.890 1.00 82.88 86 SER A N 1
ATOM 670 C CA . SER A 1 86 ? 2.086 -2.384 15.698 1.00 82.88 86 SER A CA 1
ATOM 671 C C . SER A 1 86 ? 1.588 -3.603 14.925 1.00 82.88 86 SER A C 1
ATOM 673 O O . SER A 1 86 ? 2.222 -4.007 13.956 1.00 82.88 86 SER A O 1
ATOM 675 N N . LEU A 1 87 ? 0.421 -4.147 15.292 1.00 83.56 87 LEU A N 1
ATOM 676 C CA . LEU A 1 87 ? -0.153 -5.315 14.618 1.00 83.56 87 LEU A CA 1
ATOM 677 C C . LEU A 1 87 ? -0.544 -5.002 13.170 1.00 83.56 87 LEU A C 1
ATOM 679 O O . LEU A 1 87 ? -0.332 -5.821 12.282 1.00 83.56 87 LEU A O 1
ATOM 683 N N . VAL A 1 88 ? -1.085 -3.806 12.918 1.00 84.31 88 VAL A N 1
ATOM 684 C CA . VAL A 1 88 ? -1.407 -3.338 11.560 1.00 84.31 88 VAL A CA 1
ATOM 685 C C . VAL A 1 88 ? -0.141 -3.225 10.716 1.00 84.31 88 VAL A C 1
ATOM 687 O O . VAL A 1 88 ? -0.126 -3.664 9.566 1.00 84.31 88 VAL A O 1
ATOM 690 N N . THR A 1 89 ? 0.923 -2.666 11.296 1.00 87.44 89 THR A N 1
ATOM 691 C CA . THR A 1 89 ? 2.219 -2.517 10.629 1.00 87.44 89 THR A CA 1
ATOM 692 C C . THR A 1 89 ? 2.828 -3.876 10.299 1.00 87.44 89 THR A C 1
ATOM 694 O O . THR A 1 89 ? 3.207 -4.110 9.154 1.00 87.44 89 THR A O 1
ATOM 697 N N . GLU A 1 90 ? 2.887 -4.790 11.267 1.00 85.81 90 GLU A N 1
ATOM 698 C CA . GLU A 1 90 ? 3.409 -6.147 11.072 1.00 85.81 90 GLU A CA 1
ATOM 699 C C . GLU A 1 90 ? 2.610 -6.915 10.018 1.00 85.81 90 GLU A C 1
ATOM 701 O O . GLU A 1 90 ? 3.201 -7.471 9.091 1.00 85.81 90 GLU A O 1
ATOM 706 N N . ALA A 1 91 ? 1.277 -6.881 10.098 1.00 85.12 91 ALA A N 1
ATOM 707 C CA . ALA A 1 91 ? 0.409 -7.542 9.131 1.00 85.12 91 ALA A CA 1
ATOM 708 C C . ALA A 1 91 ? 0.624 -6.995 7.713 1.00 85.12 91 ALA A C 1
ATOM 710 O O . ALA A 1 91 ? 0.817 -7.768 6.775 1.00 85.12 91 ALA A O 1
ATOM 711 N N . PHE A 1 92 ? 0.649 -5.668 7.551 1.00 87.69 92 PHE A N 1
ATOM 712 C CA . PHE A 1 92 ? 0.874 -5.050 6.245 1.00 87.69 92 PHE A CA 1
ATOM 713 C C . PHE A 1 92 ? 2.251 -5.411 5.676 1.00 87.69 92 PHE A C 1
ATOM 715 O O . PHE A 1 92 ? 2.361 -5.805 4.516 1.00 87.69 92 PHE A O 1
ATOM 722 N N . MET A 1 93 ? 3.304 -5.304 6.490 1.00 88.56 93 MET A N 1
ATOM 723 C CA . MET A 1 93 ? 4.674 -5.579 6.054 1.00 88.56 93 MET A CA 1
ATOM 724 C C . MET A 1 93 ? 4.894 -7.060 5.731 1.00 88.56 93 MET A C 1
ATOM 726 O O . MET A 1 93 ? 5.606 -7.355 4.773 1.00 88.56 93 MET A O 1
ATOM 730 N N . SER A 1 94 ? 4.261 -7.976 6.473 1.00 87.56 94 SER A N 1
ATOM 731 C CA . SER A 1 94 ? 4.294 -9.415 6.182 1.00 87.56 94 SER A CA 1
ATOM 732 C C . SER A 1 94 ? 3.642 -9.719 4.837 1.00 87.56 94 SER A C 1
ATOM 734 O O . SER A 1 94 ? 4.271 -10.327 3.976 1.00 87.56 94 SER A O 1
ATOM 736 N N . VAL A 1 95 ? 2.418 -9.227 4.606 1.00 86.19 95 VAL A N 1
ATOM 737 C CA . VAL A 1 95 ? 1.713 -9.443 3.331 1.00 86.19 95 VAL A CA 1
ATOM 738 C C . VAL A 1 95 ? 2.490 -8.830 2.166 1.00 86.19 95 VAL A C 1
ATOM 740 O O . VAL A 1 95 ? 2.602 -9.436 1.101 1.00 86.19 95 VAL A O 1
ATOM 743 N N . ALA A 1 96 ? 3.074 -7.646 2.360 1.00 87.88 96 ALA A N 1
ATOM 744 C CA . ALA A 1 96 ? 3.928 -7.031 1.355 1.00 87.88 96 ALA A CA 1
ATOM 745 C C . ALA A 1 96 ? 5.153 -7.911 1.050 1.00 87.88 96 ALA A C 1
ATOM 747 O O . ALA A 1 96 ? 5.426 -8.200 -0.114 1.00 87.88 96 ALA A O 1
ATOM 748 N N . ALA A 1 97 ? 5.868 -8.388 2.070 1.00 88.31 97 ALA A N 1
ATOM 749 C CA . ALA A 1 97 ? 7.013 -9.275 1.877 1.00 88.31 97 ALA A CA 1
ATOM 750 C C . ALA A 1 97 ? 6.636 -10.538 1.082 1.00 88.31 97 ALA A C 1
ATOM 752 O O . ALA A 1 97 ? 7.350 -10.900 0.145 1.00 88.31 97 ALA A O 1
ATOM 753 N N . ASP A 1 98 ? 5.482 -11.137 1.374 1.00 86.00 98 ASP A N 1
ATOM 754 C CA . ASP A 1 98 ? 4.992 -12.322 0.668 1.00 86.00 98 ASP A CA 1
ATOM 755 C C . ASP A 1 98 ? 4.683 -12.030 -0.807 1.00 86.00 98 ASP A C 1
ATOM 757 O O . ASP A 1 98 ? 5.134 -12.766 -1.692 1.00 86.00 98 ASP A O 1
ATOM 761 N N . ILE A 1 99 ? 3.998 -10.917 -1.101 1.00 85.00 99 ILE A N 1
ATOM 762 C CA . ILE A 1 99 ? 3.692 -10.480 -2.476 1.00 85.00 99 ILE A CA 1
ATOM 763 C C . ILE A 1 99 ? 4.981 -10.318 -3.298 1.00 85.00 99 ILE A C 1
ATOM 765 O O . ILE A 1 99 ? 5.060 -10.754 -4.455 1.00 85.00 99 ILE A O 1
ATOM 769 N N . PHE A 1 100 ? 6.013 -9.706 -2.715 1.00 88.25 100 PHE A N 1
ATOM 770 C CA . PHE A 1 100 ? 7.260 -9.372 -3.412 1.00 88.25 100 PHE A CA 1
ATOM 771 C C . PHE A 1 100 ? 8.368 -10.427 -3.277 1.00 88.25 100 PHE A C 1
ATOM 773 O O . PHE A 1 100 ? 9.431 -10.256 -3.874 1.00 88.25 100 PHE A O 1
ATOM 780 N N . SER A 1 101 ? 8.113 -11.546 -2.592 1.00 87.75 101 SER A N 1
ATOM 781 C CA . SER A 1 101 ? 9.076 -12.637 -2.358 1.00 87.75 101 SER A CA 1
ATOM 782 C C . SER A 1 101 ? 9.744 -13.166 -3.636 1.00 87.75 101 SER A C 1
ATOM 784 O O . SER A 1 101 ? 10.938 -13.452 -3.651 1.00 87.75 101 SER A O 1
ATOM 786 N N . THR A 1 102 ? 8.996 -13.240 -4.740 1.00 87.25 102 THR A N 1
ATOM 787 C CA . THR A 1 102 ? 9.478 -13.721 -6.050 1.00 87.25 102 THR A CA 1
ATOM 788 C C . THR A 1 102 ? 9.867 -12.598 -7.021 1.00 87.25 102 THR A C 1
ATOM 790 O O . THR A 1 102 ? 9.943 -12.814 -8.228 1.00 87.25 102 THR A O 1
ATOM 793 N N . GLY A 1 103 ? 10.089 -11.380 -6.519 1.00 86.12 103 GLY A N 1
ATOM 794 C CA . GLY A 1 103 ? 10.467 -10.206 -7.311 1.00 86.12 103 GLY A CA 1
ATOM 795 C C . GLY A 1 103 ? 9.339 -9.188 -7.487 1.00 86.12 103 GLY A C 1
ATOM 796 O O . GLY A 1 103 ? 8.208 -9.401 -7.045 1.00 86.12 103 GLY A O 1
ATOM 797 N N . VAL A 1 104 ? 9.652 -8.064 -8.137 1.00 86.12 104 VAL A N 1
ATOM 798 C CA . VAL A 1 104 ? 8.763 -6.897 -8.267 1.00 86.12 104 VAL A CA 1
ATOM 799 C C . VAL A 1 104 ? 8.194 -6.803 -9.683 1.00 86.12 104 VAL A C 1
ATOM 801 O O . VAL A 1 104 ? 8.939 -6.845 -10.660 1.00 86.12 104 VAL A O 1
ATOM 804 N N . THR A 1 105 ? 6.870 -6.662 -9.788 1.00 85.19 105 THR A N 1
ATOM 805 C CA . THR A 1 105 ? 6.143 -6.414 -11.044 1.00 85.19 105 THR A CA 1
ATOM 806 C C . THR A 1 105 ? 5.044 -5.379 -10.813 1.00 85.19 105 THR A C 1
ATOM 808 O O . THR A 1 105 ? 4.565 -5.226 -9.688 1.00 85.19 105 THR A O 1
ATOM 811 N N . TRP A 1 106 ? 4.588 -4.703 -11.873 1.00 80.94 106 TRP A N 1
ATOM 812 C CA . TRP A 1 106 ? 3.480 -3.745 -11.770 1.00 80.94 106 TRP A CA 1
ATOM 813 C C . TRP A 1 106 ? 2.203 -4.377 -11.210 1.00 80.94 106 TRP A C 1
ATOM 815 O O . TRP A 1 106 ? 1.576 -3.780 -10.342 1.00 80.94 106 TRP A O 1
ATOM 825 N N . GLY A 1 107 ? 1.871 -5.612 -11.604 1.00 77.81 107 GLY A N 1
ATOM 826 C CA . GLY A 1 107 ? 0.732 -6.344 -11.036 1.00 77.81 107 GLY A CA 1
ATOM 827 C C . GLY A 1 107 ? 0.834 -6.523 -9.517 1.00 77.81 107 GLY A C 1
ATOM 828 O O . GLY A 1 107 ? -0.136 -6.285 -8.809 1.00 77.81 107 GLY A O 1
ATOM 829 N N . LYS A 1 108 ? 2.026 -6.839 -8.994 1.00 84.75 108 LYS A N 1
ATOM 830 C CA . LYS A 1 108 ? 2.270 -6.940 -7.545 1.00 84.75 108 LYS A CA 1
ATOM 831 C C . LYS A 1 108 ? 2.191 -5.592 -6.830 1.00 84.75 108 LYS A C 1
ATOM 833 O O . LYS A 1 108 ? 1.688 -5.525 -5.711 1.00 84.75 108 LYS A O 1
ATOM 838 N N . VAL A 1 109 ? 2.657 -4.520 -7.476 1.00 85.25 109 VAL A N 1
ATOM 839 C CA . VAL A 1 109 ? 2.479 -3.149 -6.970 1.00 85.25 109 VAL A CA 1
ATOM 840 C C . VAL A 1 109 ? 0.989 -2.839 -6.844 1.00 85.25 109 VAL A C 1
ATOM 842 O O . VAL A 1 109 ? 0.560 -2.426 -5.771 1.00 85.25 109 VAL A O 1
ATOM 845 N N . VAL A 1 110 ? 0.182 -3.125 -7.871 1.00 83.19 110 VAL A N 1
ATOM 846 C CA . VAL A 1 110 ? -1.281 -2.965 -7.804 1.00 83.19 110 VAL A CA 1
ATOM 847 C C . VAL A 1 110 ? -1.893 -3.815 -6.685 1.00 83.19 110 VAL A C 1
ATOM 849 O O . VAL A 1 110 ? -2.672 -3.291 -5.890 1.00 83.19 110 VAL A O 1
ATOM 852 N N . SER A 1 111 ? -1.505 -5.089 -6.554 1.00 82.31 111 SER A N 1
ATOM 853 C CA . SER A 1 111 ? -1.973 -5.957 -5.464 1.00 82.31 111 SER A CA 1
ATOM 854 C C . SER A 1 111 ? -1.685 -5.372 -4.080 1.00 82.31 111 SER A C 1
ATOM 856 O O . SER A 1 111 ? -2.542 -5.447 -3.202 1.00 82.31 111 SER A O 1
ATOM 858 N N . LEU A 1 112 ? -0.525 -4.737 -3.876 1.00 88.06 112 LEU A N 1
ATOM 859 C CA . LEU A 1 112 ? -0.196 -4.077 -2.610 1.00 88.06 112 LEU A CA 1
ATOM 860 C C . LEU A 1 112 ? -1.151 -2.906 -2.306 1.00 88.06 112 LEU A C 1
ATOM 862 O O . LEU A 1 112 ? -1.609 -2.769 -1.170 1.00 88.06 112 LEU A O 1
ATOM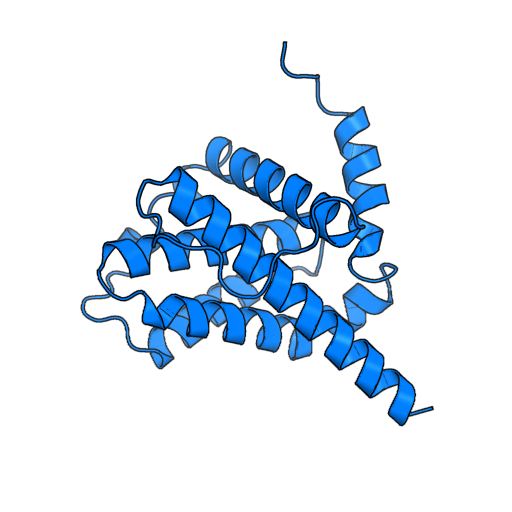 866 N N . TYR A 1 113 ? -1.492 -2.084 -3.306 1.00 87.62 113 TYR A N 1
ATOM 867 C CA . TYR A 1 113 ? -2.492 -1.015 -3.155 1.00 87.62 113 TYR A CA 1
ATOM 868 C C . TYR A 1 113 ? -3.888 -1.574 -2.849 1.00 87.62 113 TYR A C 1
ATOM 870 O O . TYR A 1 113 ? -4.578 -1.056 -1.967 1.00 87.62 113 TYR A O 1
ATOM 878 N N . ALA A 1 114 ? -4.282 -2.668 -3.505 1.00 83.00 114 ALA A N 1
ATOM 879 C CA . ALA A 1 114 ? -5.547 -3.342 -3.228 1.00 83.00 114 ALA A CA 1
ATOM 880 C C . ALA A 1 114 ? -5.608 -3.879 -1.787 1.00 83.00 114 ALA A C 1
ATOM 882 O O . ALA A 1 114 ? -6.607 -3.667 -1.093 1.00 83.00 114 ALA A O 1
ATOM 883 N N . VAL A 1 115 ? -4.531 -4.504 -1.295 1.00 84.75 115 VAL A N 1
ATOM 884 C CA . VAL A 1 115 ? -4.407 -4.950 0.106 1.00 84.75 115 VAL A CA 1
ATOM 885 C C . VAL A 1 115 ? -4.526 -3.770 1.069 1.00 84.75 115 VAL A C 1
ATOM 887 O O . VAL A 1 115 ? -5.331 -3.834 1.997 1.00 84.75 115 VAL A O 1
ATOM 890 N N . ALA A 1 116 ? -3.807 -2.669 0.819 1.00 88.44 116 ALA A N 1
ATOM 891 C CA . ALA A 1 116 ? -3.888 -1.456 1.635 1.00 88.44 116 ALA A CA 1
ATOM 892 C C . ALA A 1 116 ? -5.329 -0.929 1.734 1.00 88.44 116 ALA A C 1
ATOM 894 O O . ALA A 1 116 ? -5.819 -0.631 2.824 1.00 88.44 116 ALA A O 1
ATOM 895 N N . GLY A 1 117 ? -6.033 -0.869 0.599 1.00 85.69 117 GLY A N 1
ATOM 896 C CA . GLY A 1 117 ? -7.432 -0.454 0.539 1.00 85.69 117 GLY A CA 1
ATOM 897 C C . GLY A 1 117 ? -8.386 -1.389 1.280 1.00 85.69 117 GLY A C 1
ATOM 898 O O . GLY A 1 117 ? -9.284 -0.912 1.969 1.00 85.69 117 GLY A O 1
ATOM 899 N N . ASN A 1 118 ? -8.201 -2.708 1.163 1.00 81.75 118 ASN A N 1
ATOM 900 C CA . ASN A 1 118 ? -9.013 -3.693 1.884 1.00 81.75 118 ASN A CA 1
ATOM 901 C C . ASN A 1 118 ? -8.794 -3.610 3.398 1.00 81.75 118 ASN A C 1
ATOM 903 O O . ASN A 1 118 ? -9.764 -3.549 4.149 1.00 81.75 118 ASN A O 1
ATOM 907 N N . MET A 1 119 ? -7.538 -3.534 3.848 1.00 82.81 119 MET A N 1
ATOM 908 C CA . MET A 1 119 ? -7.219 -3.362 5.268 1.00 82.81 119 MET A CA 1
ATOM 909 C C . MET A 1 119 ? -7.821 -2.061 5.814 1.00 82.81 119 MET A C 1
ATOM 911 O O . MET A 1 119 ? -8.479 -2.074 6.851 1.00 82.81 119 MET A O 1
ATOM 915 N N . ALA A 1 120 ? -7.664 -0.948 5.092 1.00 85.12 120 ALA A N 1
ATOM 916 C CA . ALA A 1 120 ? -8.202 0.346 5.504 1.00 85.12 120 ALA A CA 1
ATOM 917 C C . ALA A 1 120 ? -9.734 0.341 5.600 1.00 85.12 120 ALA A C 1
ATOM 919 O O . ALA A 1 120 ? -10.286 0.830 6.585 1.00 85.12 120 ALA A O 1
ATOM 920 N N . LEU A 1 121 ? -10.418 -0.241 4.610 1.00 81.62 121 LEU A N 1
ATOM 921 C CA . LEU A 1 121 ? -11.873 -0.385 4.620 1.00 81.62 121 LEU A CA 1
ATOM 922 C C . LEU A 1 121 ? -12.356 -1.150 5.849 1.00 81.62 121 LEU A C 1
ATOM 924 O O . LEU A 1 121 ? -13.294 -0.729 6.524 1.00 81.62 121 LEU A O 1
ATOM 928 N N . GLU A 1 122 ? -11.701 -2.259 6.156 1.00 79.94 122 GLU A N 1
ATOM 929 C CA . GLU A 1 122 ? -12.104 -3.097 7.269 1.00 79.94 122 GLU A CA 1
ATOM 930 C C . GLU A 1 122 ? -11.821 -2.443 8.627 1.00 79.94 122 GLU A C 1
ATOM 932 O O . GLU A 1 122 ? -12.688 -2.468 9.496 1.00 79.94 122 GLU A O 1
ATOM 937 N N . TYR A 1 123 ? -10.684 -1.763 8.816 1.00 80.44 123 TYR A N 1
ATOM 938 C CA . TYR A 1 123 ? -10.442 -1.026 10.065 1.00 80.44 123 TYR A CA 1
ATOM 939 C C . TYR A 1 123 ? -11.397 0.152 10.259 1.00 80.44 123 TYR A C 1
ATOM 941 O O . TYR A 1 123 ? -11.814 0.411 11.387 1.00 80.44 123 TYR A O 1
ATOM 949 N N . VAL A 1 124 ? -11.802 0.836 9.183 1.00 81.19 124 VAL A N 1
ATOM 950 C CA . VAL A 1 124 ? -12.850 1.866 9.263 1.00 81.19 124 VAL A CA 1
ATOM 951 C C . VAL A 1 124 ? -14.185 1.246 9.680 1.00 81.19 124 VAL A C 1
ATOM 953 O O . VAL A 1 124 ? -14.850 1.789 10.560 1.00 81.19 124 VAL A O 1
ATOM 956 N N . ARG A 1 125 ? -14.553 0.083 9.126 1.00 78.38 125 ARG A N 1
ATOM 957 C CA . ARG A 1 125 ? -15.764 -0.661 9.525 1.00 78.38 125 ARG A CA 1
ATOM 958 C C . ARG A 1 125 ? -15.730 -1.128 10.979 1.00 78.38 125 ARG A C 1
ATOM 960 O O . ARG A 1 125 ? -16.769 -1.141 11.629 1.00 78.38 125 ARG A O 1
ATOM 967 N N . LEU A 1 126 ? -14.549 -1.467 11.492 1.00 78.12 126 LEU A N 1
ATOM 968 C CA . LEU A 1 126 ? -14.328 -1.822 12.896 1.00 78.12 126 LEU A CA 1
ATOM 969 C C . LEU A 1 126 ? -14.310 -0.602 13.840 1.00 78.12 126 LEU A C 1
ATOM 971 O O . LEU A 1 126 ? -14.155 -0.778 15.043 1.00 78.12 126 LEU A O 1
ATOM 975 N N . GLY A 1 127 ? -14.470 0.626 13.329 1.00 79.81 127 GLY A N 1
ATOM 976 C CA . GLY A 1 127 ? -14.498 1.847 14.143 1.00 79.81 127 GLY A CA 1
ATOM 977 C C . GLY A 1 127 ? -13.121 2.449 14.441 1.00 79.81 127 GLY A C 1
ATOM 978 O O . GLY A 1 127 ? -13.003 3.300 15.320 1.00 79.81 127 GLY A O 1
ATOM 979 N N . HIS A 1 128 ? -12.081 2.058 13.698 1.00 80.94 128 HIS A N 1
ATOM 980 C CA . HIS A 1 128 ? -10.698 2.512 13.883 1.00 80.94 128 HIS A CA 1
ATOM 981 C C . HIS A 1 128 ? -10.149 3.285 12.663 1.00 80.94 128 HIS A C 1
ATOM 983 O O . HIS A 1 128 ? -9.156 2.875 12.054 1.00 80.94 128 HIS A O 1
ATOM 989 N N . PRO A 1 129 ? -10.739 4.437 12.286 1.00 80.81 129 PRO A N 1
ATOM 990 C CA . PRO A 1 129 ? -10.308 5.203 11.114 1.00 80.81 129 PRO A CA 1
ATOM 991 C C . PRO A 1 129 ? -8.895 5.794 11.246 1.00 80.81 129 PRO A C 1
ATOM 993 O O . PRO A 1 129 ? -8.260 6.095 10.237 1.00 80.81 129 PRO A O 1
ATOM 996 N N . THR A 1 130 ? -8.361 5.930 12.465 1.00 84.19 130 THR A N 1
ATOM 997 C CA . THR A 1 130 ? -6.984 6.399 12.697 1.00 84.19 130 THR A CA 1
ATOM 998 C C . THR A 1 130 ? -5.934 5.458 12.099 1.00 84.19 130 THR A C 1
ATOM 1000 O O . THR A 1 130 ? -4.881 5.919 11.657 1.00 84.19 130 THR A O 1
ATOM 1003 N N . LEU A 1 131 ? -6.246 4.163 11.981 1.00 84.56 131 LEU A N 1
ATOM 1004 C CA . LEU A 1 131 ? -5.349 3.146 11.421 1.00 84.56 131 LEU A CA 1
ATOM 1005 C C . LEU A 1 131 ? -5.137 3.290 9.911 1.00 84.56 131 LEU A C 1
ATOM 1007 O O . LEU A 1 131 ? -4.146 2.793 9.378 1.00 84.56 131 LEU A O 1
ATOM 1011 N N . VAL A 1 132 ? -6.006 4.029 9.214 1.00 86.81 132 VAL A N 1
ATOM 1012 C CA . VAL A 1 132 ? -5.806 4.365 7.796 1.00 86.81 132 VAL A CA 1
ATOM 1013 C C . VAL A 1 132 ? -4.485 5.106 7.598 1.00 86.81 132 VAL A C 1
ATOM 1015 O O . VAL A 1 132 ? -3.762 4.853 6.634 1.00 86.81 132 VAL A O 1
ATOM 1018 N N . ARG A 1 133 ? -4.130 5.996 8.535 1.00 88.12 133 ARG A N 1
ATOM 1019 C CA . ARG A 1 133 ? -2.860 6.725 8.485 1.00 88.12 133 ARG A CA 1
ATOM 1020 C C . ARG A 1 133 ? -1.669 5.780 8.620 1.00 88.12 133 ARG A C 1
ATOM 1022 O O . ARG A 1 133 ? -0.720 5.923 7.855 1.00 88.12 133 A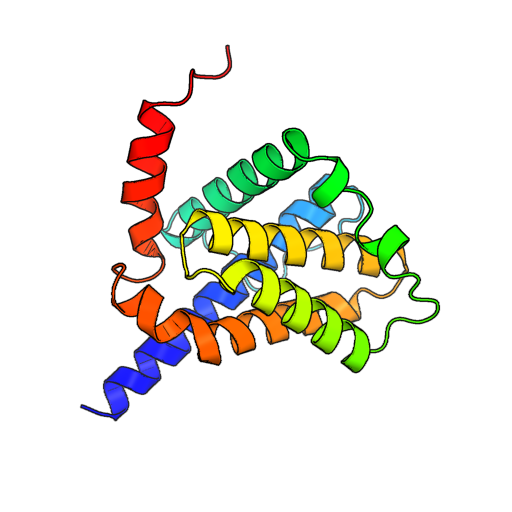RG A O 1
ATOM 1029 N N . VAL A 1 134 ? -1.761 4.803 9.524 1.00 90.06 134 VAL A N 1
ATOM 1030 C CA . VAL A 1 134 ? -0.727 3.778 9.732 1.00 90.06 134 VAL A CA 1
ATOM 1031 C C . VAL A 1 134 ? -0.482 3.012 8.434 1.00 90.06 134 VAL A C 1
ATOM 1033 O O . VAL A 1 134 ? 0.653 2.939 7.986 1.00 90.06 134 VAL A O 1
ATOM 1036 N N . ILE A 1 135 ? -1.538 2.557 7.750 1.00 88.75 135 ILE A N 1
ATOM 1037 C CA . ILE A 1 135 ? -1.420 1.839 6.466 1.00 88.75 135 ILE A CA 1
ATOM 1038 C C . ILE A 1 135 ? -0.711 2.683 5.400 1.00 88.75 135 ILE A C 1
ATOM 1040 O O . ILE A 1 135 ? 0.162 2.191 4.683 1.00 88.75 135 ILE A O 1
ATOM 1044 N N . VAL A 1 136 ? -1.065 3.966 5.286 1.00 89.56 136 VAL A N 1
ATOM 1045 C CA . VAL A 1 136 ? -0.415 4.876 4.330 1.00 89.56 136 VAL A CA 1
ATOM 1046 C C . VAL A 1 136 ? 1.061 5.078 4.675 1.00 89.56 136 VAL A C 1
ATOM 1048 O O . VAL A 1 136 ? 1.902 5.162 3.775 1.00 89.56 136 VAL A O 1
ATOM 1051 N N . ASP A 1 137 ? 1.395 5.157 5.960 1.00 90.50 137 ASP A N 1
ATOM 1052 C CA . ASP A 1 137 ? 2.780 5.277 6.399 1.00 90.50 137 ASP A CA 1
ATOM 1053 C C . ASP A 1 137 ? 3.571 3.992 6.116 1.00 90.50 137 ASP A C 1
ATOM 1055 O O . ASP A 1 137 ? 4.631 4.085 5.491 1.00 90.50 137 ASP A O 1
ATOM 1059 N N . CYS A 1 138 ? 3.006 2.813 6.395 1.00 91.12 138 CYS A N 1
ATOM 1060 C CA . CYS A 1 138 ? 3.594 1.519 6.040 1.00 91.12 138 CYS A CA 1
ATOM 1061 C C . CYS A 1 138 ? 3.830 1.375 4.531 1.00 91.12 138 CYS A C 1
ATOM 1063 O O . CYS A 1 138 ? 4.887 0.901 4.118 1.00 91.12 138 CYS A O 1
ATOM 1065 N N . MET A 1 139 ? 2.888 1.826 3.694 1.00 90.94 139 MET A N 1
ATOM 1066 C CA . MET A 1 139 ? 3.055 1.842 2.237 1.00 90.94 139 MET A CA 1
ATOM 1067 C C . MET A 1 139 ? 4.297 2.643 1.834 1.00 90.94 139 MET A C 1
ATOM 1069 O O . MET A 1 139 ? 5.127 2.172 1.057 1.00 90.94 139 MET A O 1
ATOM 1073 N N . GLY A 1 140 ? 4.453 3.855 2.370 1.00 88.25 140 GLY A N 1
ATOM 1074 C CA . GLY A 1 140 ? 5.617 4.677 2.049 1.00 88.25 140 GLY A CA 1
ATOM 1075 C C . GLY A 1 140 ? 6.929 4.095 2.572 1.00 88.25 140 GLY A C 1
ATOM 1076 O O . GLY A 1 140 ? 7.936 4.164 1.869 1.00 88.25 140 GLY A O 1
ATOM 1077 N N . ASP A 1 141 ? 6.919 3.485 3.756 1.00 90.44 141 ASP A N 1
ATOM 1078 C CA . ASP A 1 141 ? 8.094 2.821 4.322 1.00 90.44 141 ASP A CA 1
ATOM 1079 C C . ASP A 1 141 ? 8.510 1.604 3.495 1.00 90.44 141 ASP A C 1
ATOM 1081 O O . ASP A 1 141 ? 9.699 1.415 3.222 1.00 90.44 141 ASP A O 1
ATOM 1085 N N . PHE A 1 142 ? 7.540 0.806 3.042 1.00 88.94 142 PHE A N 1
ATOM 1086 C CA . PHE A 1 142 ? 7.795 -0.334 2.172 1.00 88.94 142 PHE A CA 1
ATOM 1087 C C . PHE A 1 142 ? 8.362 0.111 0.823 1.00 88.94 142 PHE A C 1
ATOM 1089 O O . PHE A 1 142 ? 9.368 -0.437 0.368 1.00 88.94 142 PHE A O 1
ATOM 1096 N N . VAL A 1 143 ? 7.774 1.144 0.210 1.00 87.56 143 VAL A N 1
ATOM 1097 C CA . VAL A 1 143 ? 8.276 1.718 -1.045 1.00 87.56 143 VAL A CA 1
ATOM 1098 C C . VAL A 1 143 ? 9.705 2.218 -0.870 1.00 87.56 143 VAL A C 1
ATOM 1100 O O . VAL A 1 143 ? 10.570 1.880 -1.679 1.00 87.56 143 VAL A O 1
ATOM 1103 N N . SER A 1 144 ? 9.957 2.967 0.206 1.00 87.56 144 SER A N 1
ATOM 1104 C CA . SER A 1 144 ? 11.265 3.542 0.521 1.00 87.56 144 SER A CA 1
ATOM 1105 C C . SER A 1 144 ? 12.355 2.476 0.628 1.00 87.56 144 SER A C 1
ATOM 1107 O O . SER A 1 144 ? 13.433 2.615 0.052 1.00 87.56 144 SER A O 1
ATOM 1109 N N . LYS A 1 145 ? 12.054 1.378 1.330 1.00 86.69 145 LYS A N 1
ATOM 1110 C CA . LYS A 1 145 ? 13.020 0.312 1.615 1.00 86.69 145 LYS A CA 1
ATOM 1111 C C . LYS A 1 145 ? 13.195 -0.671 0.457 1.00 86.69 145 LYS A C 1
ATOM 1113 O O . LYS A 1 145 ? 14.311 -1.126 0.232 1.00 86.69 145 LYS A O 1
ATOM 1118 N N . ASN A 1 146 ? 12.120 -0.995 -0.267 1.00 85.00 146 ASN A N 1
ATOM 1119 C CA . ASN A 1 146 ? 12.098 -2.156 -1.167 1.00 85.00 146 ASN A CA 1
ATOM 1120 C C . ASN A 1 146 ? 11.808 -1.825 -2.637 1.00 85.00 146 ASN A C 1
ATOM 1122 O O . ASN A 1 146 ? 12.231 -2.577 -3.511 1.00 85.00 146 ASN A O 1
ATOM 1126 N N . LEU A 1 147 ? 11.100 -0.729 -2.938 1.00 83.19 147 LEU A N 1
ATOM 1127 C CA . LEU A 1 147 ? 10.620 -0.455 -4.303 1.00 83.19 147 LEU A CA 1
ATOM 1128 C C . LEU A 1 147 ? 11.323 0.715 -4.992 1.00 83.19 147 LEU A C 1
ATOM 1130 O O . LEU A 1 147 ? 11.287 0.777 -6.216 1.00 83.19 147 LEU A O 1
ATOM 1134 N N . ILE A 1 148 ? 11.992 1.618 -4.266 1.00 83.94 148 ILE A N 1
ATOM 1135 C CA . ILE A 1 148 ? 12.671 2.787 -4.859 1.00 83.94 148 ILE A CA 1
ATOM 1136 C C . ILE A 1 148 ? 13.643 2.392 -5.977 1.00 83.94 148 ILE A C 1
ATOM 1138 O O . ILE A 1 148 ? 13.641 3.003 -7.046 1.00 83.94 148 ILE A O 1
ATOM 1142 N N . SER A 1 149 ? 14.487 1.386 -5.741 1.00 82.00 149 SER A N 1
ATOM 1143 C CA . SER A 1 149 ? 15.510 0.957 -6.702 1.00 82.00 149 SER A CA 1
ATOM 1144 C C . SER A 1 149 ? 14.889 0.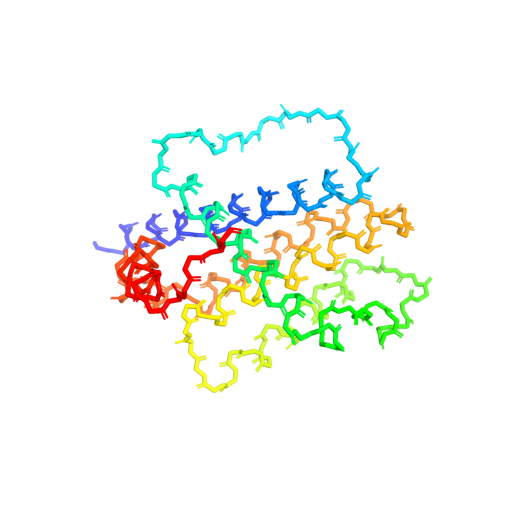401 -7.985 1.00 82.00 149 SER A C 1
ATOM 1146 O O . SER A 1 149 ? 15.361 0.705 -9.080 1.00 82.00 149 SER A O 1
ATOM 1148 N N . TRP A 1 150 ? 13.797 -0.354 -7.852 1.00 84.25 150 TRP A N 1
ATOM 1149 C CA . TRP A 1 150 ? 13.042 -0.901 -8.974 1.00 84.25 150 TRP A CA 1
ATOM 1150 C C . TRP A 1 150 ? 12.261 0.188 -9.718 1.00 84.25 150 TRP A C 1
ATOM 1152 O O . TRP A 1 150 ? 12.390 0.310 -10.931 1.00 84.25 150 TRP A O 1
ATOM 1162 N N . LEU A 1 151 ? 11.549 1.059 -8.996 1.00 79.69 151 LEU A N 1
ATOM 1163 C CA . LEU A 1 151 ? 10.798 2.173 -9.579 1.00 79.69 151 LEU A CA 1
ATOM 1164 C C . LEU A 1 151 ? 11.710 3.114 -10.367 1.00 79.69 151 LEU A C 1
ATOM 1166 O O . LEU A 1 151 ? 11.351 3.536 -11.457 1.00 79.69 151 LEU A O 1
ATOM 1170 N N . LYS A 1 152 ? 12.917 3.411 -9.875 1.00 77.94 152 LYS A N 1
ATOM 1171 C CA . LYS A 1 152 ? 13.900 4.206 -10.630 1.00 77.94 152 LYS A CA 1
ATOM 1172 C C . LYS A 1 152 ? 14.288 3.564 -11.962 1.00 77.94 152 LYS A C 1
ATOM 1174 O O . LYS A 1 152 ? 14.509 4.285 -12.932 1.00 77.94 152 LYS A O 1
ATOM 1179 N N . LYS A 1 153 ? 14.380 2.233 -12.005 1.00 78.00 153 LYS A N 1
ATOM 1180 C CA . LYS A 1 153 ? 14.700 1.475 -13.221 1.00 78.00 153 LYS A CA 1
ATOM 1181 C C . LYS A 1 153 ? 13.529 1.475 -14.210 1.00 78.00 153 LYS A C 1
ATOM 1183 O O . LYS A 1 153 ? 13.749 1.616 -15.406 1.00 78.00 153 LYS A O 1
ATOM 1188 N N . GLU A 1 154 ? 12.302 1.417 -13.705 1.00 66.69 154 GLU A N 1
ATOM 1189 C CA . GLU A 1 154 ? 11.051 1.351 -14.476 1.00 66.69 154 GLU A CA 1
ATOM 1190 C C . GLU A 1 154 ? 10.483 2.731 -14.875 1.00 66.69 154 GLU A C 1
ATOM 1192 O O . GLU A 1 154 ? 9.278 2.896 -15.029 1.00 66.69 154 GLU A O 1
ATOM 1197 N N . ARG A 1 155 ? 11.331 3.759 -15.046 1.00 65.00 155 ARG A N 1
ATOM 1198 C CA . ARG A 1 155 ? 10.915 5.153 -15.352 1.00 65.00 155 ARG A CA 1
ATOM 1199 C C . ARG A 1 155 ? 9.974 5.781 -14.301 1.00 65.00 155 ARG A C 1
ATOM 1201 O O . ARG A 1 155 ? 9.174 6.667 -14.606 1.00 65.00 155 ARG A O 1
ATOM 1208 N N . GLY A 1 156 ? 10.096 5.374 -13.041 1.00 67.81 156 GLY A N 1
ATOM 1209 C CA . GLY A 1 156 ? 9.287 5.852 -11.920 1.00 67.81 156 G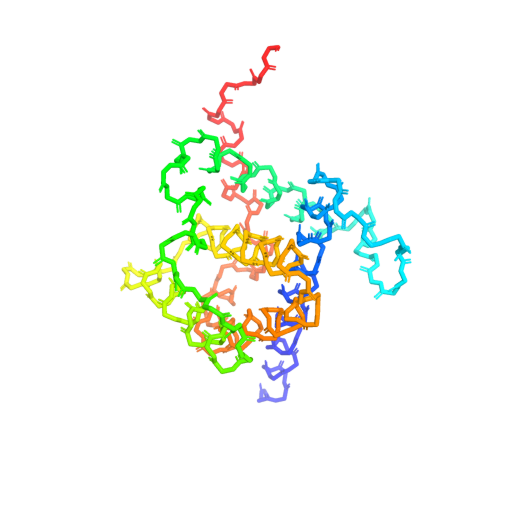LY A CA 1
ATOM 1210 C C . GLY A 1 156 ? 7.875 5.269 -11.920 1.00 67.81 156 GLY A C 1
ATOM 1211 O O . GLY A 1 156 ? 7.591 4.266 -12.565 1.00 67.81 156 GLY A O 1
ATOM 1212 N N . LEU A 1 157 ? 6.954 5.931 -11.216 1.00 59.34 157 LEU A N 1
ATOM 1213 C CA . LEU A 1 157 ? 5.546 5.524 -11.214 1.00 59.34 157 LEU A CA 1
ATOM 1214 C C . LEU A 1 157 ? 4.890 5.644 -12.596 1.00 59.34 157 LEU A C 1
ATOM 1216 O O . LEU A 1 157 ? 3.883 4.997 -12.817 1.00 59.34 157 LEU A O 1
ATOM 1220 N N . GLY A 1 158 ? 5.466 6.411 -13.530 1.00 58.44 158 GLY A N 1
ATOM 1221 C CA . GLY A 1 158 ? 4.951 6.598 -14.890 1.00 58.44 158 GLY A CA 1
ATOM 1222 C C . GLY A 1 158 ? 5.145 5.410 -15.841 1.00 58.44 158 GLY A C 1
ATOM 1223 O O . GLY A 1 158 ? 4.423 5.339 -16.834 1.00 58.44 158 GLY A O 1
ATOM 1224 N N . GLY A 1 159 ? 6.048 4.464 -15.541 1.00 58.72 159 GLY A N 1
ATOM 1225 C CA . GLY A 1 159 ? 6.258 3.257 -16.360 1.00 58.72 159 GLY A CA 1
ATOM 1226 C C . GLY A 1 159 ? 5.047 2.322 -16.417 1.00 58.72 159 GLY A C 1
ATOM 1227 O O . GLY A 1 159 ? 4.891 1.559 -17.368 1.00 58.72 159 GLY A 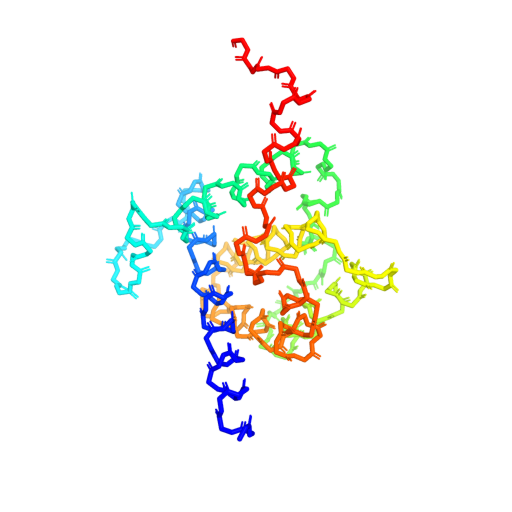O 1
ATOM 1228 N N . TYR A 1 160 ? 4.120 2.446 -15.460 1.00 58.81 160 TYR A N 1
ATOM 1229 C CA . TYR A 1 160 ? 2.865 1.691 -15.453 1.00 58.81 160 TYR A CA 1
ATOM 1230 C C . TYR A 1 160 ? 2.006 1.934 -16.717 1.00 58.81 160 TYR A C 1
ATOM 1232 O O . TYR A 1 160 ? 1.184 1.083 -17.058 1.00 58.81 160 TYR A O 1
ATOM 1240 N N . LYS A 1 161 ? 2.197 3.067 -17.423 1.00 56.34 161 LYS A N 1
ATOM 1241 C CA . LYS A 1 161 ? 1.444 3.424 -18.638 1.00 56.34 161 LYS A CA 1
ATOM 1242 C C . LYS A 1 161 ? 1.739 2.508 -19.818 1.00 56.34 161 LYS A C 1
ATOM 1244 O O . LYS A 1 161 ? 0.803 2.157 -20.525 1.00 56.34 161 LYS A O 1
ATOM 1249 N N . GLU A 1 162 ? 2.998 2.125 -20.034 1.00 54.75 162 GLU A N 1
ATOM 1250 C CA . GLU A 1 162 ? 3.351 1.203 -21.125 1.00 54.75 162 GLU A CA 1
ATOM 1251 C C . GLU A 1 162 ? 2.775 -0.182 -20.839 1.00 54.75 162 GLU A C 1
ATOM 1253 O O . GLU A 1 162 ? 2.092 -0.746 -21.682 1.00 54.75 162 GLU A O 1
ATOM 1258 N N . VAL A 1 163 ? 2.919 -0.673 -19.605 1.00 52.84 163 VAL A N 1
ATOM 1259 C CA . VAL A 1 163 ? 2.426 -2.005 -19.225 1.00 52.84 163 VAL A CA 1
ATOM 1260 C C . VAL A 1 163 ? 0.895 -2.084 -19.282 1.00 52.84 163 VAL A C 1
ATOM 1262 O O . VAL A 1 163 ? 0.347 -2.993 -19.901 1.00 52.84 163 VAL A O 1
ATOM 1265 N N . CYS A 1 164 ? 0.180 -1.095 -18.734 1.00 50.50 164 CYS A N 1
ATOM 1266 C CA . CYS A 1 164 ? -1.284 -1.060 -18.822 1.00 50.50 164 CYS A CA 1
ATOM 1267 C C . CYS A 1 164 ? -1.804 -0.692 -20.218 1.00 50.50 164 CYS A C 1
ATOM 1269 O O . CYS A 1 164 ? -2.885 -1.144 -20.585 1.00 50.50 164 CYS A O 1
ATOM 1271 N N . GLY A 1 165 ? -1.073 0.102 -21.006 1.00 50.22 165 GLY A N 1
ATOM 1272 C CA . GLY A 1 165 ? -1.397 0.365 -22.412 1.00 50.22 165 GLY A CA 1
ATOM 1273 C C . GLY A 1 165 ? -1.320 -0.906 -23.263 1.00 50.22 165 GLY A C 1
ATOM 1274 O O . GLY A 1 165 ? -2.201 -1.151 -24.092 1.00 50.22 165 GLY A O 1
ATOM 1275 N N . GLU A 1 166 ? -0.338 -1.762 -22.976 1.00 44.56 166 GLU A N 1
ATOM 1276 C CA . GLU A 1 166 ? -0.184 -3.081 -23.594 1.00 44.56 166 GLU A CA 1
ATOM 1277 C C . GLU A 1 166 ? -1.326 -4.032 -23.182 1.00 44.56 166 GLU A C 1
ATOM 1279 O O . GLU A 1 166 ? -1.941 -4.670 -24.035 1.00 44.56 166 GLU A O 1
ATOM 1284 N N . GLN A 1 167 ? -1.692 -4.083 -21.890 1.00 43.25 167 GLN A N 1
ATOM 1285 C CA . GLN A 1 167 ? -2.806 -4.920 -21.411 1.00 43.25 167 GLN A CA 1
ATOM 1286 C C . GLN A 1 167 ? -4.196 -4.412 -21.832 1.00 43.25 167 GLN A C 1
ATOM 1288 O O . GLN A 1 167 ? -5.075 -5.222 -22.121 1.00 43.25 167 GLN A O 1
ATOM 1293 N N . ARG A 1 168 ? -4.411 -3.093 -21.938 1.00 42.94 168 ARG A N 1
ATOM 1294 C CA . ARG A 1 168 ? -5.668 -2.501 -22.443 1.00 42.94 168 ARG A CA 1
ATOM 1295 C C . ARG A 1 168 ? -5.921 -2.849 -23.911 1.00 42.94 168 ARG A C 1
ATOM 1297 O O . ARG A 1 168 ? -7.071 -2.899 -24.328 1.00 42.94 168 ARG A O 1
ATOM 1304 N N . SER A 1 169 ? -4.861 -3.123 -24.670 1.00 43.53 169 SER A N 1
ATOM 1305 C CA . SER A 1 169 ? -4.950 -3.597 -26.056 1.00 43.53 169 SER A CA 1
ATOM 1306 C C . SER A 1 169 ? -5.271 -5.097 -26.159 1.00 43.53 169 SER A C 1
ATOM 1308 O O . SER A 1 169 ? -5.631 -5.566 -27.235 1.00 43.53 169 SER A O 1
ATOM 1310 N N . GLN A 1 170 ? -5.160 -5.852 -25.057 1.00 37.69 170 GLN A N 1
ATOM 1311 C CA . GLN A 1 170 ? -5.390 -7.303 -25.009 1.00 37.69 170 GLN A CA 1
ATOM 1312 C C . GLN A 1 170 ? -6.657 -7.716 -24.242 1.00 37.69 170 GLN A C 1
ATOM 1314 O O . GLN A 1 170 ? -7.101 -8.854 -24.400 1.00 37.69 170 GLN A O 1
ATOM 1319 N N . LEU A 1 171 ? -7.269 -6.835 -23.441 1.00 39.25 171 LEU A N 1
ATOM 1320 C CA . LEU A 1 171 ? -8.557 -7.126 -22.807 1.00 39.25 171 LEU A CA 1
ATOM 1321 C C . LEU A 1 171 ? -9.733 -6.749 -23.724 1.00 39.25 171 LEU A C 1
ATOM 1323 O O . LEU A 1 171 ? -9.769 -5.633 -24.246 1.00 39.25 171 LEU A O 1
ATOM 1327 N N . PRO A 1 172 ? -10.728 -7.640 -23.903 1.00 33.59 172 PRO A N 1
ATOM 1328 C CA . PRO A 1 172 ? -11.942 -7.293 -24.623 1.00 33.59 172 PRO A CA 1
ATOM 1329 C C . PRO A 1 172 ? -12.665 -6.172 -23.871 1.00 33.59 172 PRO A C 1
ATOM 1331 O O . PRO A 1 172 ? -12.900 -6.264 -22.666 1.00 33.59 172 PRO A O 1
ATOM 1334 N N . LEU A 1 173 ? -13.000 -5.107 -24.601 1.00 33.81 173 LEU A N 1
ATOM 1335 C CA . LEU A 1 173 ? -13.791 -3.993 -24.087 1.00 33.81 173 LEU A CA 1
ATOM 1336 C C . LEU A 1 173 ? -15.084 -4.531 -23.447 1.00 33.81 173 LEU A C 1
ATOM 1338 O O . LEU A 1 173 ? -15.743 -5.376 -24.066 1.00 33.81 173 LEU A O 1
ATOM 1342 N N . PRO A 1 174 ? -15.471 -4.056 -22.249 1.00 35.66 174 PRO A N 1
ATOM 1343 C CA . PRO A 1 174 ? -16.788 -4.359 -21.712 1.00 35.66 174 PRO A CA 1
ATOM 1344 C C . PRO A 1 174 ? -17.835 -3.833 -22.701 1.00 35.66 174 PRO A C 1
ATOM 1346 O O . PRO A 1 174 ? -17.772 -2.676 -23.122 1.00 35.66 174 PRO A O 1
ATOM 1349 N N . ARG A 1 175 ? -18.721 -4.733 -23.135 1.00 35.12 175 ARG A N 1
ATOM 1350 C CA . ARG A 1 175 ? -19.863 -4.413 -23.997 1.00 35.12 175 ARG A CA 1
ATOM 1351 C C . ARG A 1 175 ? -20.902 -3.591 -23.251 1.00 35.12 175 ARG A C 1
ATOM 1353 O O . ARG A 1 175 ? -21.100 -3.872 -22.049 1.00 35.12 175 ARG A O 1
#